Protein AF-A0A8J6BRG9-F1 (afdb_monomer_lite)

Structure (mmCIF, N/CA/C/O backbone):
data_AF-A0A8J6BRG9-F1
#
_entry.id   AF-A0A8J6BRG9-F1
#
loop_
_atom_site.group_PDB
_atom_site.id
_atom_site.type_symbol
_atom_site.label_atom_id
_atom_site.label_alt_id
_atom_site.label_comp_id
_atom_site.label_asym_id
_atom_site.label_entity_id
_atom_site.label_seq_id
_atom_site.pdbx_PDB_ins_code
_atom_site.Cartn_x
_atom_site.Cartn_y
_atom_site.Cartn_z
_atom_site.occupancy
_atom_site.B_iso_or_equiv
_atom_site.auth_seq_id
_atom_site.auth_comp_id
_atom_site.auth_asym_id
_atom_site.auth_atom_id
_atom_site.pdbx_PDB_model_num
ATOM 1 N N . MET A 1 1 ? -11.780 -58.725 9.155 1.00 41.44 1 MET A N 1
ATOM 2 C CA . MET A 1 1 ? -11.410 -57.906 10.328 1.00 41.44 1 MET A CA 1
ATOM 3 C C . MET A 1 1 ? -10.460 -56.828 9.825 1.00 41.44 1 MET A C 1
ATOM 5 O O . MET A 1 1 ? -9.310 -57.144 9.566 1.00 41.44 1 MET A O 1
ATOM 9 N N . ALA A 1 2 ? -10.965 -55.629 9.527 1.00 44.97 2 ALA A N 1
ATOM 10 C CA . ALA A 1 2 ? -10.153 -54.515 9.029 1.00 44.97 2 ALA A CA 1
ATOM 11 C C . ALA A 1 2 ? -9.718 -53.646 10.218 1.00 44.97 2 ALA A C 1
ATOM 13 O O . ALA A 1 2 ? -10.563 -53.285 11.038 1.00 44.97 2 ALA A O 1
ATOM 14 N N . GLU A 1 3 ? -8.421 -53.355 10.331 1.00 47.03 3 GLU A N 1
ATOM 15 C CA . GLU A 1 3 ? -7.894 -52.464 11.368 1.00 47.03 3 GLU A CA 1
ATOM 16 C C . GLU A 1 3 ? -8.452 -51.038 11.213 1.00 47.03 3 GLU A C 1
ATOM 18 O O . GLU A 1 3 ? -8.509 -50.519 10.093 1.00 47.03 3 GLU A O 1
ATOM 23 N N . PRO A 1 4 ? -8.842 -50.368 12.311 1.00 58.69 4 PRO A N 1
ATOM 24 C CA . PRO A 1 4 ? -9.236 -48.970 12.257 1.00 58.69 4 PRO A CA 1
ATOM 25 C C . PRO A 1 4 ? -8.006 -48.072 12.061 1.00 58.69 4 PRO A C 1
ATOM 27 O O . PRO A 1 4 ? -7.038 -48.132 12.819 1.00 58.69 4 PRO A O 1
ATOM 30 N N . ALA A 1 5 ? -8.065 -47.202 11.051 1.00 57.53 5 ALA A N 1
ATOM 31 C CA . ALA A 1 5 ? -7.032 -46.212 10.769 1.00 57.53 5 ALA A CA 1
ATOM 32 C C . ALA A 1 5 ? -6.822 -45.263 11.965 1.00 57.53 5 ALA A C 1
ATOM 34 O O . ALA A 1 5 ? -7.772 -44.696 12.512 1.00 57.53 5 ALA A O 1
ATOM 35 N N . ALA A 1 6 ? -5.559 -45.080 12.357 1.00 54.56 6 ALA A N 1
ATOM 36 C CA . ALA A 1 6 ? -5.158 -44.206 13.451 1.00 54.56 6 ALA A CA 1
ATOM 37 C C . ALA A 1 6 ? -5.629 -42.757 13.218 1.00 54.56 6 ALA A C 1
ATOM 39 O O . ALA A 1 6 ? -5.319 -42.146 12.194 1.00 54.56 6 ALA A O 1
ATOM 40 N N . SER A 1 7 ? -6.357 -42.188 14.186 1.00 56.53 7 SER A N 1
ATOM 41 C CA . SER A 1 7 ? -6.806 -40.792 14.116 1.00 56.53 7 SER A CA 1
ATOM 42 C C . SER A 1 7 ? -5.606 -39.831 14.126 1.00 56.53 7 SER A C 1
ATOM 44 O O . SER A 1 7 ? -4.650 -40.083 14.873 1.00 56.53 7 SER A O 1
ATOM 46 N N . PRO A 1 8 ? -5.645 -38.708 13.386 1.00 53.12 8 PRO A N 1
ATOM 47 C CA . PRO A 1 8 ? -4.544 -37.756 13.358 1.00 53.12 8 PRO A CA 1
ATOM 48 C C . PRO A 1 8 ? -4.316 -37.171 14.756 1.00 53.12 8 PRO A C 1
ATOM 50 O O . PRO A 1 8 ? -5.214 -36.590 15.372 1.00 53.12 8 PRO A O 1
ATOM 53 N N . ARG A 1 9 ? -3.094 -37.339 15.275 1.00 49.75 9 ARG A N 1
ATOM 54 C CA . ARG A 1 9 ? -2.664 -36.726 16.535 1.00 49.75 9 ARG A CA 1
ATOM 55 C C . ARG A 1 9 ? -2.807 -35.212 16.394 1.00 49.75 9 ARG A C 1
ATOM 57 O O . ARG A 1 9 ? -2.155 -34.612 15.548 1.00 49.75 9 ARG A O 1
ATOM 64 N N . LYS A 1 10 ? -3.652 -34.595 17.225 1.00 48.19 10 LYS A N 1
ATOM 65 C CA . LYS A 1 10 ? -3.728 -33.134 17.342 1.00 48.19 10 LYS A CA 1
ATOM 66 C C . LYS A 1 10 ? -2.351 -32.622 17.761 1.00 48.19 10 LYS A C 1
ATOM 68 O O . LYS A 1 10 ? -1.951 -32.816 18.910 1.00 48.19 10 LYS A O 1
ATOM 73 N N . GLU A 1 11 ? -1.631 -32.007 16.829 1.00 52.94 11 GLU A N 1
ATOM 74 C CA . GLU A 1 11 ? -0.371 -31.325 17.100 1.00 52.94 11 GLU A CA 1
ATOM 75 C C . GLU A 1 11 ? -0.637 -30.202 18.103 1.00 52.94 11 GLU A C 1
ATOM 77 O O . GLU A 1 11 ? -1.251 -29.177 17.800 1.00 52.94 11 GLU A O 1
ATOM 82 N N . LYS A 1 12 ? -0.227 -30.425 19.352 1.00 45.69 12 LYS A N 1
ATOM 83 C CA . LYS A 1 12 ? -0.227 -29.386 20.375 1.00 45.69 12 LYS A CA 1
ATOM 84 C C . LYS A 1 12 ? 0.956 -28.474 20.070 1.00 45.69 12 LYS A C 1
ATOM 86 O O . LYS A 1 12 ? 2.079 -28.774 20.464 1.00 45.69 12 LYS A O 1
ATOM 91 N N . PHE A 1 13 ? 0.713 -27.384 19.348 1.00 44.22 13 PHE A N 1
ATOM 92 C CA . PHE A 1 13 ? 1.714 -26.335 19.194 1.00 44.22 13 PHE A CA 1
ATOM 93 C C . PHE A 1 13 ? 2.053 -25.771 20.579 1.00 44.22 13 PHE A C 1
ATOM 95 O O . PHE A 1 13 ? 1.216 -25.166 21.249 1.00 44.22 13 PHE A O 1
ATOM 102 N N . CYS A 1 14 ? 3.285 -26.006 21.030 1.00 47.19 14 CYS A N 1
ATOM 103 C CA . CYS A 1 14 ? 3.841 -25.350 22.205 1.00 47.19 14 CYS A CA 1
ATOM 104 C C . CYS A 1 14 ? 3.993 -23.854 21.904 1.00 47.19 14 CYS A C 1
ATOM 106 O O . CYS A 1 14 ? 4.902 -23.448 21.183 1.00 47.19 14 CYS A O 1
ATOM 108 N N . PHE A 1 15 ? 3.128 -23.028 22.491 1.00 46.69 15 PHE A N 1
ATOM 109 C CA . PHE A 1 15 ? 3.197 -21.561 22.471 1.00 46.69 15 PHE A CA 1
ATOM 110 C C . PHE A 1 15 ? 4.348 -21.008 23.346 1.00 46.69 15 PHE A C 1
ATOM 112 O O . PHE A 1 15 ? 4.159 -20.076 24.119 1.00 46.69 15 PHE A O 1
ATOM 119 N N . LEU A 1 16 ? 5.549 -21.589 23.261 1.00 52.12 16 LEU A N 1
ATOM 120 C CA . LEU A 1 16 ? 6.715 -21.227 24.087 1.00 52.12 16 LEU A CA 1
ATOM 121 C C . LEU A 1 16 ? 7.776 -20.418 23.326 1.00 52.12 16 LEU A C 1
ATOM 123 O O . LEU A 1 16 ? 8.937 -20.366 23.724 1.00 52.12 16 LEU A O 1
ATOM 127 N N . SER A 1 17 ? 7.391 -19.752 22.241 1.00 56.69 17 SER A N 1
ATOM 128 C CA . SER A 1 17 ? 8.247 -18.770 21.580 1.00 56.69 17 SER A CA 1
ATOM 129 C C . SER A 1 17 ? 7.828 -17.368 22.015 1.00 56.69 17 SER A C 1
ATOM 131 O O . SER A 1 17 ? 6.705 -16.947 21.758 1.00 56.69 17 SER A O 1
ATOM 133 N N . ARG A 1 18 ? 8.747 -16.618 22.640 1.00 59.69 18 ARG A N 1
ATOM 134 C CA . ARG A 1 18 ? 8.605 -15.160 22.855 1.00 59.69 18 ARG A CA 1
ATOM 135 C C . ARG A 1 18 ? 8.527 -14.380 21.536 1.00 59.69 18 ARG A C 1
ATOM 137 O O . ARG A 1 18 ? 8.161 -13.210 21.534 1.00 59.69 18 ARG A O 1
ATOM 144 N N . PHE A 1 19 ? 8.877 -15.024 20.429 1.00 62.00 19 PHE A N 1
ATOM 145 C CA . PHE A 1 19 ? 8.791 -14.472 19.090 1.00 62.00 19 PHE A CA 1
ATOM 146 C C . PHE A 1 19 ? 7.483 -14.890 18.433 1.00 62.00 19 PHE A C 1
ATOM 148 O O . PHE A 1 19 ? 7.027 -16.024 18.615 1.00 62.00 19 PHE A O 1
ATOM 155 N N . ALA A 1 20 ? 6.911 -13.981 17.642 1.00 73.56 20 ALA A N 1
ATOM 156 C CA . ALA A 1 20 ? 5.787 -14.299 16.776 1.00 73.56 20 ALA A CA 1
ATOM 157 C C . ALA A 1 20 ? 6.096 -15.580 15.976 1.00 73.56 20 ALA A C 1
ATOM 159 O O . ALA A 1 20 ? 7.233 -15.746 15.522 1.00 73.56 20 ALA A O 1
ATOM 160 N N . PRO A 1 21 ? 5.123 -16.494 15.821 1.00 79.31 21 PRO A N 1
ATOM 161 C CA . PRO A 1 21 ? 5.343 -17.724 15.076 1.00 79.31 21 PRO A CA 1
ATOM 162 C C . PRO A 1 21 ? 5.806 -17.385 13.659 1.00 79.31 21 PRO A C 1
ATOM 164 O O . PRO A 1 21 ? 5.236 -16.505 13.002 1.00 79.31 21 PRO A O 1
ATOM 167 N N . SER A 1 22 ? 6.852 -18.067 13.195 1.00 79.25 22 SER A N 1
ATOM 168 C CA . SER A 1 22 ? 7.316 -17.914 11.823 1.00 79.25 22 SER A CA 1
ATOM 169 C C . SER A 1 22 ? 6.195 -18.330 10.860 1.00 79.25 22 SER A C 1
ATOM 171 O O . SER A 1 22 ? 5.505 -19.326 11.100 1.00 79.25 22 SER A O 1
ATOM 173 N N . PRO A 1 23 ? 5.956 -17.562 9.783 1.00 85.12 23 PRO A N 1
ATOM 174 C CA . PRO A 1 23 ? 4.967 -17.935 8.781 1.00 85.12 23 PRO A CA 1
ATOM 175 C C . PRO A 1 23 ? 5.357 -19.259 8.116 1.00 85.12 23 PRO A C 1
ATOM 177 O O . PRO A 1 23 ? 6.539 -19.565 7.955 1.00 85.12 23 PRO A O 1
ATOM 180 N N . THR A 1 24 ? 4.356 -20.032 7.698 1.00 89.44 24 THR A N 1
ATOM 181 C CA . THR A 1 24 ? 4.593 -21.269 6.945 1.00 89.44 24 THR A CA 1
ATOM 182 C C . THR A 1 24 ? 5.231 -20.961 5.585 1.00 89.44 24 THR A C 1
ATOM 184 O O . THR A 1 24 ? 5.063 -19.865 5.048 1.00 89.44 24 THR A O 1
ATOM 187 N N . LEU A 1 25 ? 5.925 -21.930 4.976 1.00 83.94 25 LEU A N 1
ATOM 188 C CA . LEU A 1 25 ? 6.484 -21.764 3.623 1.00 83.94 25 LEU A CA 1
ATOM 189 C C . LEU A 1 25 ? 5.410 -21.399 2.586 1.00 83.94 25 LEU A C 1
ATOM 191 O O . LEU A 1 25 ? 5.642 -20.557 1.724 1.00 83.94 25 LEU A O 1
ATOM 195 N N . ALA A 1 26 ? 4.212 -21.979 2.703 1.00 86.00 26 ALA A N 1
ATOM 196 C CA . ALA A 1 26 ? 3.085 -21.643 1.838 1.00 86.00 26 ALA A CA 1
ATOM 197 C C . ALA A 1 26 ? 2.633 -20.183 2.024 1.00 86.00 26 ALA A C 1
ATOM 199 O O . ALA A 1 26 ? 2.349 -19.488 1.046 1.00 86.00 26 ALA A O 1
ATOM 200 N N . ASP A 1 27 ? 2.608 -19.691 3.267 1.00 84.50 27 ASP A N 1
ATOM 201 C CA . ASP A 1 27 ? 2.305 -18.288 3.551 1.00 84.50 27 ASP A CA 1
ATOM 202 C C . ASP A 1 27 ? 3.389 -17.347 3.028 1.00 84.50 27 ASP A C 1
ATOM 204 O O . ASP A 1 27 ? 3.049 -16.276 2.526 1.00 84.50 27 ASP A O 1
ATOM 208 N N . LEU A 1 28 ? 4.665 -17.729 3.137 1.00 81.94 28 LEU A N 1
ATOM 209 C CA . LEU A 1 28 ? 5.786 -16.972 2.580 1.00 81.94 28 LEU A CA 1
ATOM 210 C C . LEU A 1 28 ? 5.667 -16.869 1.062 1.00 81.94 28 LEU A C 1
ATOM 212 O O . LEU A 1 28 ? 5.593 -15.758 0.552 1.00 81.94 28 LEU A O 1
ATOM 216 N N . HIS A 1 29 ? 5.488 -17.991 0.362 1.00 79.94 29 HIS A N 1
ATOM 217 C CA . HIS A 1 29 ? 5.280 -17.999 -1.089 1.00 79.94 29 HIS A CA 1
ATOM 218 C C . HIS A 1 29 ? 4.073 -17.149 -1.506 1.00 79.94 29 HIS A C 1
ATOM 220 O O . HIS A 1 29 ? 4.125 -16.425 -2.499 1.00 79.94 29 HIS A O 1
ATOM 226 N N . ARG A 1 30 ? 2.969 -17.194 -0.747 1.00 82.88 30 ARG A N 1
ATOM 227 C CA . ARG A 1 30 ? 1.801 -16.343 -1.018 1.00 82.88 30 ARG A CA 1
ATOM 228 C C . ARG A 1 30 ? 2.130 -14.859 -0.839 1.00 82.88 30 ARG A C 1
ATOM 230 O O . ARG A 1 30 ? 1.691 -14.050 -1.651 1.00 82.88 30 ARG A O 1
ATOM 237 N N . ARG A 1 31 ? 2.867 -14.496 0.216 1.00 77.56 31 ARG A N 1
ATOM 238 C CA . ARG A 1 31 ? 3.296 -13.110 0.474 1.00 77.56 31 ARG A CA 1
ATOM 239 C C . ARG A 1 31 ? 4.259 -12.622 -0.606 1.00 77.56 31 ARG A C 1
ATOM 241 O O . ARG A 1 31 ? 4.063 -11.529 -1.114 1.00 77.56 31 ARG A O 1
ATOM 248 N N . GLU A 1 32 ? 5.226 -13.446 -0.995 1.00 73.94 32 GLU A N 1
ATOM 249 C CA . GLU A 1 32 ? 6.211 -13.164 -2.046 1.00 73.94 32 GLU A CA 1
ATOM 250 C C . GLU A 1 32 ? 5.571 -13.033 -3.429 1.00 73.94 32 GLU A C 1
ATOM 252 O O . GLU A 1 32 ? 5.959 -12.165 -4.203 1.00 73.94 32 GLU A O 1
ATOM 257 N N . LYS A 1 33 ? 4.554 -13.846 -3.740 1.00 71.06 33 LYS A N 1
ATOM 258 C CA . LYS A 1 33 ? 3.794 -13.727 -4.993 1.00 71.06 33 LYS A CA 1
ATOM 259 C C . LYS A 1 33 ? 3.051 -12.392 -5.095 1.00 71.06 33 LYS A C 1
ATOM 261 O O . LYS A 1 33 ? 2.885 -11.864 -6.189 1.00 71.06 33 LYS A O 1
ATOM 266 N N . MET A 1 34 ? 2.580 -11.877 -3.962 1.00 67.69 34 MET A N 1
ATOM 267 C CA . MET A 1 34 ? 1.873 -10.596 -3.873 1.00 67.69 34 MET A CA 1
ATOM 268 C C . MET A 1 34 ? 2.820 -9.411 -3.649 1.00 67.69 34 MET A C 1
ATOM 270 O O . MET A 1 34 ? 2.371 -8.267 -3.613 1.00 67.69 34 MET A O 1
ATOM 274 N N . PHE A 1 35 ? 4.115 -9.668 -3.469 1.00 68.62 35 PHE A N 1
ATOM 275 C CA . PHE A 1 35 ? 5.113 -8.634 -3.267 1.00 68.62 35 PHE A CA 1
ATOM 276 C C . PHE A 1 35 ? 5.491 -8.044 -4.624 1.00 68.62 35 PHE A C 1
ATOM 278 O O . PHE A 1 35 ? 5.990 -8.760 -5.484 1.00 68.62 35 PHE A O 1
ATOM 285 N N . VAL A 1 36 ? 5.229 -6.752 -4.826 1.00 68.81 36 VAL A N 1
ATOM 286 C CA . VAL A 1 36 ? 5.542 -6.049 -6.075 1.00 68.81 36 VAL A CA 1
ATOM 287 C C . VAL A 1 36 ? 6.726 -5.114 -5.848 1.00 68.81 36 VAL A C 1
ATOM 289 O O . VAL A 1 36 ? 6.641 -4.189 -5.041 1.00 68.81 36 VAL A O 1
ATOM 292 N N . LEU A 1 37 ? 7.825 -5.341 -6.569 1.00 64.31 37 LEU A N 1
ATOM 293 C CA . LEU A 1 37 ? 8.995 -4.456 -6.583 1.00 64.31 37 LEU A CA 1
ATOM 294 C C . LEU A 1 37 ? 8.797 -3.336 -7.616 1.00 64.31 37 LEU A C 1
ATOM 296 O O . LEU A 1 37 ? 9.339 -3.403 -8.715 1.00 64.31 37 LEU A O 1
ATOM 300 N N . ASP A 1 38 ? 8.020 -2.304 -7.280 1.00 68.94 38 ASP A N 1
ATOM 301 C CA . ASP A 1 38 ? 7.735 -1.193 -8.208 1.00 68.94 38 ASP A CA 1
ATOM 302 C C . ASP A 1 38 ? 8.550 0.075 -7.914 1.00 68.94 38 ASP A C 1
ATOM 304 O O . ASP A 1 38 ? 8.022 1.183 -7.893 1.00 68.94 38 ASP A O 1
ATOM 308 N N . CYS A 1 39 ? 9.854 -0.066 -7.666 1.00 78.19 39 CYS A N 1
ATOM 309 C CA . CYS A 1 39 ? 10.695 1.064 -7.257 1.00 78.19 39 CYS A CA 1
ATOM 310 C C . CYS A 1 39 ? 10.770 2.178 -8.317 1.00 78.19 39 CYS A C 1
ATOM 312 O O . CYS A 1 39 ? 10.832 3.344 -7.949 1.00 78.19 39 CYS A O 1
ATOM 314 N N . VAL A 1 40 ? 10.720 1.847 -9.614 1.00 84.62 40 VAL A N 1
ATOM 315 C CA . VAL A 1 40 ? 10.857 2.833 -10.705 1.00 84.62 40 VAL A CA 1
ATOM 316 C C . VAL A 1 40 ? 9.611 3.711 -10.840 1.00 84.62 40 VAL A C 1
ATOM 318 O O . VAL A 1 40 ? 9.722 4.934 -10.918 1.00 84.62 40 VAL A O 1
ATOM 321 N N . ALA A 1 41 ? 8.413 3.117 -10.847 1.00 87.25 41 ALA A N 1
ATOM 322 C CA . ALA A 1 41 ? 7.186 3.907 -10.923 1.00 87.25 41 ALA A CA 1
ATOM 323 C C . ALA A 1 41 ? 6.962 4.709 -9.639 1.00 87.25 41 ALA A C 1
ATOM 325 O O . ALA A 1 41 ? 6.587 5.878 -9.702 1.00 87.25 41 ALA A O 1
ATOM 326 N N . VAL A 1 42 ? 7.244 4.098 -8.483 1.00 88.94 42 VAL A N 1
ATOM 327 C CA . VAL A 1 42 ? 7.222 4.771 -7.182 1.00 88.94 42 VAL A CA 1
ATOM 328 C C . VAL A 1 42 ? 8.171 5.968 -7.174 1.00 88.94 42 VAL A C 1
ATOM 330 O O . VAL A 1 42 ? 7.773 7.049 -6.752 1.00 88.94 42 VAL A O 1
ATOM 333 N N . GLU A 1 43 ? 9.395 5.818 -7.680 1.00 91.12 43 GLU A N 1
ATOM 334 C CA . GLU A 1 43 ? 10.359 6.916 -7.754 1.00 91.12 43 GLU A CA 1
ATOM 335 C C . GLU A 1 43 ? 9.868 8.049 -8.665 1.00 91.12 43 GLU A C 1
ATOM 337 O O . GLU A 1 43 ? 9.927 9.210 -8.263 1.00 91.12 43 GLU A O 1
ATOM 342 N N . SER A 1 44 ? 9.351 7.731 -9.858 1.00 91.75 44 SER A N 1
ATOM 343 C CA . SER A 1 44 ? 8.810 8.737 -10.783 1.00 91.75 44 SER A CA 1
ATOM 344 C C . SER A 1 44 ? 7.676 9.531 -10.137 1.00 91.75 44 SER A C 1
ATOM 346 O O . SER A 1 44 ? 7.734 10.755 -10.076 1.00 91.75 44 SER A O 1
ATOM 348 N N . ILE A 1 45 ? 6.690 8.831 -9.568 1.00 92.00 45 ILE A N 1
ATOM 349 C CA . ILE A 1 45 ? 5.560 9.444 -8.861 1.00 92.00 45 ILE A CA 1
ATOM 350 C C . ILE A 1 45 ? 6.069 10.311 -7.705 1.00 92.00 45 ILE A C 1
ATOM 352 O O . ILE A 1 45 ? 5.645 11.454 -7.548 1.00 92.00 45 ILE A O 1
ATOM 356 N N . SER A 1 46 ? 7.008 9.798 -6.908 1.00 91.81 46 SER A N 1
ATOM 357 C CA . SER A 1 46 ? 7.580 10.543 -5.788 1.00 91.81 46 SER A CA 1
ATOM 358 C C . SER A 1 46 ? 8.256 11.832 -6.250 1.00 91.81 46 SER A C 1
ATOM 360 O O . SER A 1 46 ? 8.090 12.861 -5.597 1.00 91.81 46 SER A O 1
ATOM 362 N N . LYS A 1 47 ? 9.005 11.808 -7.359 1.00 93.31 47 LYS A N 1
ATOM 363 C CA . LYS A 1 47 ? 9.648 13.005 -7.925 1.00 93.31 47 LYS A CA 1
ATOM 364 C C . LYS A 1 47 ? 8.605 14.028 -8.375 1.00 93.31 47 LYS A C 1
ATOM 366 O O . LYS A 1 47 ? 8.700 1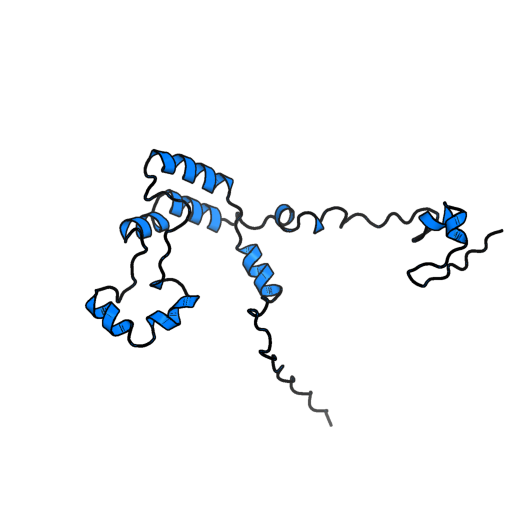5.191 -7.988 1.00 93.31 47 LYS A O 1
ATOM 371 N N . ASP A 1 48 ? 7.575 13.588 -9.091 1.00 93.62 48 ASP A N 1
ATOM 372 C CA . ASP A 1 48 ? 6.518 14.464 -9.613 1.00 93.62 48 ASP A CA 1
ATOM 373 C C . ASP A 1 48 ? 5.730 15.154 -8.487 1.00 93.62 48 ASP A C 1
ATOM 375 O O . ASP A 1 48 ? 5.460 16.363 -8.516 1.00 93.62 48 ASP A O 1
ATOM 379 N N . TYR A 1 49 ? 5.385 14.399 -7.442 1.00 93.50 49 TYR A N 1
ATOM 380 C CA . TYR A 1 49 ? 4.643 14.928 -6.302 1.00 93.50 49 TYR A CA 1
ATOM 381 C C . TYR A 1 49 ? 5.492 15.704 -5.306 1.00 93.50 49 TYR A C 1
ATOM 383 O O . TYR A 1 49 ? 4.937 16.531 -4.586 1.00 93.50 49 TYR A O 1
ATOM 391 N N . SER A 1 50 ? 6.814 15.525 -5.306 1.00 91.56 50 SER A N 1
ATOM 392 C CA . SER A 1 50 ? 7.713 16.367 -4.507 1.00 91.56 50 SER A CA 1
ATOM 393 C C . SER A 1 50 ? 7.626 17.839 -4.914 1.00 91.56 50 SER A C 1
ATOM 395 O O . SER A 1 50 ? 7.783 18.715 -4.067 1.00 91.56 50 SER A O 1
ATOM 397 N N . VAL A 1 51 ? 7.338 18.116 -6.191 1.00 92.56 51 VAL A N 1
ATOM 398 C CA . VAL A 1 51 ? 7.217 19.482 -6.717 1.00 92.56 51 VAL A CA 1
ATOM 399 C C . VAL A 1 51 ? 5.769 19.969 -6.688 1.00 92.56 51 VAL A C 1
ATOM 401 O O . VAL A 1 51 ? 5.507 21.092 -6.267 1.00 92.56 51 VAL A O 1
ATOM 404 N N . SER A 1 52 ? 4.819 19.138 -7.126 1.00 91.75 52 SER A N 1
ATOM 405 C CA . SER A 1 52 ? 3.427 19.572 -7.300 1.00 91.75 52 SER A CA 1
ATOM 406 C C . SER A 1 52 ? 2.625 19.606 -5.993 1.00 91.75 52 SER A C 1
ATOM 408 O O . SER A 1 52 ? 1.996 20.618 -5.685 1.00 91.75 52 SER A O 1
ATOM 410 N N . LEU A 1 53 ? 2.619 18.514 -5.216 1.00 90.56 53 LEU A N 1
ATOM 411 C CA . LEU A 1 53 ? 1.795 18.356 -4.007 1.00 90.56 53 LEU A CA 1
ATOM 412 C C . LEU A 1 53 ? 2.516 17.512 -2.933 1.00 90.56 53 LEU A C 1
ATOM 414 O O . LEU A 1 53 ? 2.043 16.424 -2.586 1.00 90.56 53 LEU A O 1
ATOM 418 N N . PRO A 1 54 ? 3.612 18.011 -2.329 1.00 87.00 54 PRO A N 1
ATOM 419 C CA . PRO A 1 54 ? 4.488 17.208 -1.464 1.00 87.00 54 PRO A CA 1
ATOM 420 C C . PRO A 1 54 ? 3.811 16.683 -0.191 1.00 87.00 54 PRO A C 1
ATOM 422 O O . PRO A 1 54 ? 4.220 15.667 0.361 1.00 87.00 54 PRO A O 1
ATOM 425 N N . LYS A 1 55 ? 2.753 17.352 0.285 1.00 86.50 55 LYS A N 1
ATOM 426 C CA . LYS A 1 55 ? 2.011 16.936 1.488 1.00 86.50 55 LYS A CA 1
ATOM 427 C C . LYS A 1 55 ? 1.068 15.755 1.251 1.00 86.50 55 LYS A C 1
ATOM 429 O O . LYS A 1 55 ? 0.792 15.016 2.188 1.00 86.50 55 LYS A O 1
ATOM 434 N N . LEU A 1 56 ? 0.531 15.621 0.037 1.00 86.25 56 LEU A N 1
ATOM 435 C CA . LEU A 1 56 ? -0.499 14.625 -0.286 1.00 86.25 56 LEU A CA 1
ATOM 436 C C . LEU A 1 56 ? 0.041 13.505 -1.172 1.00 86.25 56 LEU A C 1
ATOM 438 O O . LEU A 1 56 ? -0.378 12.366 -1.017 1.00 86.25 56 LEU A O 1
ATOM 442 N N . GLY A 1 57 ? 0.975 13.811 -2.072 1.00 83.25 57 GLY A N 1
ATOM 443 C CA . GLY A 1 57 ? 1.528 12.853 -3.026 1.00 83.25 57 GLY A CA 1
ATOM 444 C C . GLY A 1 57 ? 2.744 12.078 -2.523 1.00 83.25 57 GLY A C 1
ATOM 445 O O . GLY A 1 57 ? 3.558 11.625 -3.324 1.00 83.25 57 GLY A O 1
ATOM 446 N N . SER A 1 58 ? 2.870 11.909 -1.205 1.00 85.31 58 SER A N 1
ATOM 447 C CA . SER A 1 58 ? 3.778 10.904 -0.653 1.00 85.31 58 SER A CA 1
ATOM 448 C C . SER A 1 58 ? 3.351 9.529 -1.154 1.00 85.31 58 SER A C 1
ATOM 450 O O . SER A 1 58 ? 2.199 9.136 -0.987 1.00 85.31 58 SER A O 1
ATOM 452 N N . VAL A 1 59 ? 4.283 8.767 -1.726 1.00 86.06 59 VAL A N 1
ATOM 453 C CA . VAL A 1 59 ? 3.978 7.400 -2.172 1.00 86.06 59 VAL A CA 1
ATOM 454 C C . VAL A 1 59 ? 3.619 6.499 -0.992 1.00 86.06 59 VAL A C 1
ATOM 456 O O . VAL A 1 59 ? 2.790 5.597 -1.122 1.00 86.06 59 VAL A O 1
ATOM 459 N N . ILE A 1 60 ? 4.205 6.761 0.178 1.00 86.06 60 ILE A N 1
ATOM 460 C CA . ILE A 1 60 ? 3.871 6.037 1.399 1.00 86.06 60 ILE A CA 1
ATOM 461 C C . ILE A 1 60 ? 2.553 6.600 1.952 1.00 86.06 60 ILE A C 1
ATOM 463 O O . ILE A 1 60 ? 2.502 7.796 2.266 1.00 86.06 60 ILE A O 1
ATOM 467 N N . PRO A 1 61 ? 1.508 5.761 2.102 1.00 86.62 61 PRO A N 1
ATOM 468 C CA . PRO A 1 61 ? 0.226 6.183 2.647 1.00 86.62 61 PRO A CA 1
ATOM 469 C C . PRO A 1 61 ? 0.373 6.638 4.106 1.00 86.62 61 PRO A C 1
ATOM 471 O O . PRO A 1 61 ? 1.084 5.985 4.877 1.00 86.62 61 PRO A O 1
ATOM 474 N N . PRO A 1 62 ? -0.334 7.696 4.537 1.00 90.69 62 PRO A N 1
ATOM 475 C CA . PRO A 1 62 ? -0.364 8.058 5.945 1.00 90.69 62 PRO A CA 1
ATOM 476 C C . PRO A 1 62 ? -1.058 6.960 6.763 1.00 90.69 62 PRO A C 1
ATOM 478 O O . PRO A 1 62 ? -2.059 6.372 6.347 1.00 90.69 62 PRO A O 1
ATOM 481 N N . TYR A 1 63 ? -0.509 6.661 7.940 1.00 92.31 63 TYR A N 1
ATOM 482 C CA . TYR A 1 63 ? -0.998 5.563 8.769 1.00 92.31 63 TYR A CA 1
ATOM 483 C C . TYR A 1 63 ? -2.385 5.870 9.350 1.00 92.31 63 TYR A C 1
ATOM 485 O O . TYR A 1 63 ? -2.615 6.935 9.928 1.00 92.31 63 TYR A O 1
ATOM 493 N N . ASN A 1 64 ? -3.300 4.906 9.228 1.00 92.31 64 ASN A N 1
ATOM 494 C CA . ASN A 1 64 ? -4.643 4.959 9.793 1.00 92.31 64 ASN A CA 1
ATOM 495 C C . ASN A 1 64 ? -4.859 3.754 10.717 1.00 92.31 64 ASN A C 1
ATOM 497 O O . ASN A 1 64 ? -5.078 2.632 10.257 1.00 92.31 64 ASN A O 1
ATOM 501 N N . ALA A 1 65 ? -4.820 4.005 12.027 1.00 91.56 65 ALA A N 1
ATOM 502 C CA . ALA A 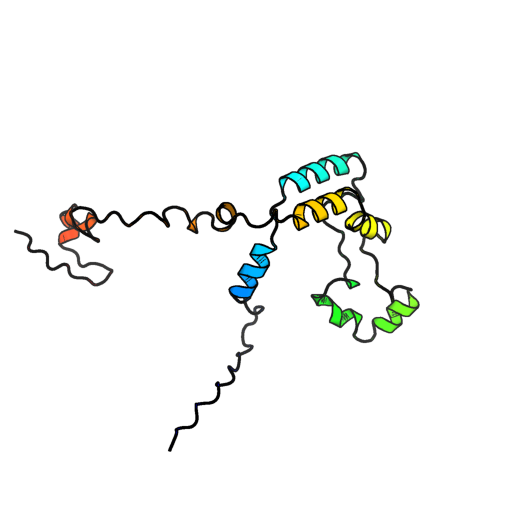1 65 ? -4.907 2.963 13.046 1.00 91.56 65 ALA A CA 1
ATOM 503 C C . ALA A 1 65 ? -6.244 2.205 13.017 1.00 91.56 65 ALA A C 1
ATOM 505 O O . ALA A 1 65 ? -6.270 1.003 13.247 1.00 91.56 65 ALA A O 1
ATOM 506 N N . GLN A 1 66 ? -7.362 2.858 12.684 1.00 91.69 66 GLN A N 1
ATOM 507 C CA . GLN A 1 66 ? -8.663 2.177 12.666 1.00 91.69 66 GLN A CA 1
ATOM 508 C C . GLN A 1 66 ? -8.796 1.153 11.529 1.00 91.69 66 GLN A C 1
ATOM 510 O O . GLN A 1 66 ? -9.620 0.245 11.619 1.00 91.69 66 GLN A O 1
ATOM 515 N N . LYS A 1 67 ? -7.989 1.285 10.467 1.00 89.19 67 LYS A N 1
ATOM 516 C CA . LYS A 1 67 ? -7.940 0.335 9.343 1.00 89.19 67 LYS A CA 1
ATOM 517 C C . LYS A 1 67 ? -6.946 -0.807 9.567 1.00 89.19 67 LYS A C 1
ATOM 519 O O . LYS A 1 67 ? -6.931 -1.760 8.789 1.00 89.19 67 LYS A O 1
ATOM 524 N N . ASP A 1 68 ? -6.108 -0.726 10.596 1.00 91.88 68 ASP A N 1
ATOM 525 C CA . ASP A 1 68 ? -5.078 -1.723 10.854 1.00 91.88 68 ASP A CA 1
ATOM 526 C C . ASP A 1 68 ? -5.656 -2.946 11.590 1.00 91.88 68 ASP A C 1
ATOM 528 O O . ASP A 1 68 ? -6.225 -2.870 12.683 1.00 91.88 68 ASP A O 1
ATOM 532 N N . ARG A 1 69 ? -5.483 -4.116 10.965 1.00 91.62 69 ARG A N 1
ATOM 533 C CA . ARG A 1 69 ? -5.962 -5.410 11.462 1.00 91.62 69 ARG A CA 1
ATOM 534 C C . ARG A 1 69 ? -5.357 -5.779 12.817 1.00 91.62 69 ARG A C 1
ATOM 536 O O . ARG A 1 69 ? -6.020 -6.442 13.609 1.00 91.62 69 ARG A O 1
ATOM 543 N N . HIS A 1 70 ? -4.114 -5.390 13.084 1.00 90.94 70 HIS A N 1
ATOM 544 C CA . HIS A 1 70 ? -3.393 -5.799 14.290 1.00 90.94 70 HIS A CA 1
ATOM 545 C C . HIS A 1 70 ? -3.867 -5.059 15.541 1.00 90.94 70 HIS A C 1
ATOM 547 O O . HIS A 1 70 ? -3.854 -5.618 16.634 1.00 90.94 70 HIS A O 1
ATOM 553 N N . VAL A 1 71 ? -4.355 -3.834 15.371 1.00 90.88 71 VAL A N 1
ATOM 554 C CA . VAL A 1 71 ? -4.910 -3.003 16.448 1.00 90.88 71 VAL A CA 1
ATOM 555 C C . VAL A 1 71 ? -6.439 -3.063 16.499 1.00 90.88 71 VAL A C 1
ATOM 557 O O . VAL A 1 71 ? -7.059 -2.410 17.332 1.00 90.88 71 VAL A O 1
ATOM 560 N N . HIS A 1 72 ? -7.074 -3.883 15.657 1.00 90.19 72 HIS A N 1
ATOM 561 C CA . HIS A 1 72 ? -8.531 -3.979 15.570 1.00 90.19 72 HIS A CA 1
ATOM 562 C C . HIS A 1 72 ? -9.195 -4.296 16.924 1.00 90.19 72 HIS A C 1
ATOM 564 O O . HIS A 1 72 ? -10.215 -3.703 17.274 1.00 90.19 72 HIS A O 1
ATOM 570 N N . GLY A 1 73 ? -8.570 -5.155 17.738 1.00 93.06 73 GLY A N 1
ATOM 571 C CA . GLY A 1 73 ? -9.054 -5.485 19.083 1.00 93.06 73 GLY A CA 1
ATOM 572 C C . GLY A 1 73 ? -9.107 -4.287 20.042 1.00 93.06 73 GLY A C 1
ATOM 573 O O . GLY A 1 73 ? -10.008 -4.206 20.878 1.00 93.06 73 GLY A O 1
ATOM 574 N N . TYR A 1 74 ? -8.207 -3.311 19.888 1.00 93.06 74 TYR A N 1
ATOM 575 C CA . TYR A 1 74 ? -8.230 -2.076 20.677 1.00 93.06 74 TYR A CA 1
ATOM 576 C C . TYR A 1 74 ? -9.474 -1.239 20.355 1.00 93.06 74 TYR A C 1
ATOM 578 O O . TYR A 1 74 ? -10.161 -0.787 21.264 1.00 93.06 74 TYR A O 1
ATOM 586 N N . PHE A 1 75 ? -9.824 -1.108 19.072 1.00 92.88 75 PHE A N 1
ATOM 587 C CA . PHE A 1 75 ? -10.974 -0.307 18.642 1.00 92.88 75 PHE A CA 1
ATOM 588 C C . PHE A 1 75 ? -12.331 -0.975 18.901 1.00 92.88 75 PHE A C 1
ATOM 590 O O . PHE A 1 75 ? -13.343 -0.282 18.985 1.00 92.88 75 PHE A O 1
ATOM 597 N N . ILE A 1 76 ? -12.359 -2.302 19.063 1.00 91.88 76 ILE A N 1
ATOM 598 C CA . ILE A 1 76 ? -13.564 -3.050 19.451 1.00 91.88 76 ILE A CA 1
ATOM 599 C C . ILE A 1 76 ? -13.783 -3.014 20.969 1.00 91.88 76 ILE A C 1
ATOM 601 O O . ILE A 1 76 ? -14.924 -2.948 21.435 1.00 91.88 76 ILE A O 1
ATOM 605 N N . SER A 1 77 ? -12.709 -3.083 21.756 1.00 93.69 77 SER A N 1
ATOM 606 C CA . SER A 1 77 ? -12.816 -3.205 23.210 1.00 93.69 77 SER A CA 1
ATOM 607 C C . SER A 1 77 ? -13.259 -1.896 23.876 1.00 93.69 77 SER A C 1
ATOM 609 O O . SER A 1 77 ? -12.910 -0.786 23.471 1.00 93.69 77 SER A O 1
ATOM 611 N N . ARG A 1 78 ? -14.082 -2.007 24.927 1.00 92.69 78 ARG A N 1
ATOM 612 C CA . ARG A 1 78 ? -14.456 -0.844 25.748 1.00 92.69 78 ARG A CA 1
ATOM 613 C C . ARG A 1 78 ? -13.196 -0.306 26.445 1.00 92.69 78 ARG A C 1
ATOM 615 O O . ARG A 1 78 ? -12.415 -1.118 26.930 1.00 92.69 78 ARG A O 1
ATOM 622 N N . PRO A 1 79 ? -12.996 1.025 26.522 1.00 92.69 79 PRO A N 1
ATOM 623 C CA . PRO A 1 79 ? -13.988 2.098 26.367 1.00 92.69 79 PRO A CA 1
ATOM 624 C C . PRO A 1 79 ? -13.991 2.803 24.996 1.00 92.69 79 PRO A C 1
ATOM 626 O O . PRO A 1 79 ? -14.619 3.854 24.857 1.00 92.69 79 PRO A O 1
ATOM 629 N N . VAL A 1 80 ? -13.309 2.260 23.984 1.00 94.25 8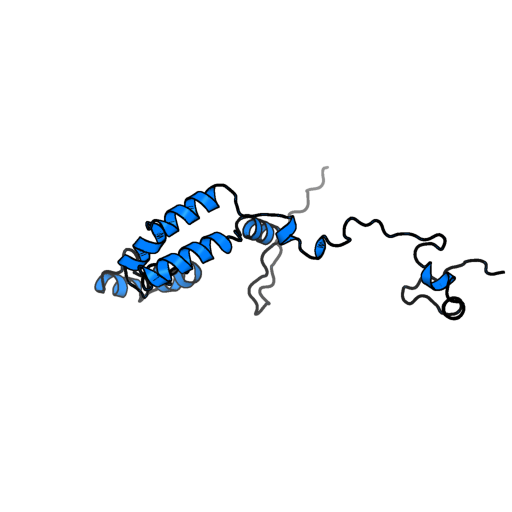0 VAL A N 1
ATOM 630 C CA . VAL A 1 80 ? -13.052 2.974 22.722 1.00 94.25 80 VAL A CA 1
ATOM 631 C C . VAL A 1 80 ? -14.321 3.210 21.878 1.00 94.25 80 VAL A C 1
ATOM 633 O O . VAL A 1 80 ? -14.533 4.350 21.467 1.00 94.25 80 VAL A O 1
ATOM 636 N N . PRO A 1 81 ? -15.244 2.245 21.671 1.00 94.69 81 PRO A N 1
ATOM 637 C CA . PRO A 1 81 ? -16.413 2.478 20.816 1.00 94.69 81 PRO A CA 1
ATOM 638 C C . PRO A 1 81 ? -17.338 3.627 21.271 1.00 94.69 81 PRO A C 1
ATOM 640 O O . PRO A 1 81 ? -17.744 4.425 20.423 1.00 94.69 81 PRO A O 1
ATOM 643 N N . PRO A 1 82 ? -17.677 3.783 22.571 1.00 95.31 82 PRO A N 1
ATOM 644 C CA . PRO A 1 82 ? -18.413 4.958 23.046 1.00 95.31 82 PRO A CA 1
ATOM 645 C C . PRO A 1 82 ? -17.696 6.284 22.772 1.00 95.31 82 PRO A C 1
ATOM 647 O O . PRO A 1 82 ? -18.352 7.262 22.415 1.00 95.31 82 PRO A O 1
ATOM 650 N N . LEU A 1 83 ? -16.367 6.318 22.914 1.00 94.25 83 LEU A N 1
ATOM 651 C CA . LEU A 1 83 ? -15.564 7.505 22.626 1.00 94.25 83 LEU A CA 1
ATOM 652 C C . LEU A 1 83 ? -15.629 7.857 21.136 1.00 94.25 83 LEU A C 1
ATOM 654 O O . LEU A 1 83 ? -15.928 8.999 20.803 1.00 94.25 83 LEU A O 1
ATOM 658 N N . LEU A 1 84 ? -15.451 6.870 20.252 1.00 93.56 84 LEU A N 1
ATOM 659 C CA . LEU A 1 84 ? -15.523 7.072 18.802 1.00 93.56 84 LEU A CA 1
ATOM 660 C C . LEU A 1 84 ? -16.893 7.578 18.342 1.00 93.56 84 LEU A C 1
ATOM 662 O O . LEU A 1 84 ? -16.974 8.391 17.428 1.00 93.56 84 LEU A O 1
ATOM 666 N N . ARG A 1 85 ? -17.983 7.137 18.981 1.00 94.06 85 ARG A N 1
ATOM 667 C CA . ARG A 1 85 ? -19.330 7.662 18.697 1.00 94.06 85 ARG A CA 1
ATOM 668 C C . ARG A 1 85 ? -19.458 9.135 19.079 1.00 94.06 85 ARG A C 1
ATOM 670 O O . ARG A 1 85 ? -20.044 9.899 18.324 1.00 94.06 85 ARG A O 1
ATOM 677 N N . ARG A 1 86 ? -18.892 9.538 20.222 1.00 94.38 86 ARG A N 1
ATOM 678 C CA . ARG A 1 86 ? -18.907 10.939 20.683 1.00 94.38 86 ARG A CA 1
ATOM 679 C C . ARG A 1 86 ? -18.055 11.850 19.801 1.00 94.38 86 ARG A C 1
ATOM 681 O O . ARG A 1 86 ? -18.444 12.985 19.569 1.00 94.38 86 ARG A O 1
ATOM 688 N N . THR A 1 87 ? -16.922 11.358 19.304 1.00 91.12 87 THR A N 1
ATOM 689 C CA . THR A 1 87 ? -16.021 12.119 18.423 1.00 91.12 87 THR A CA 1
ATOM 690 C C . THR A 1 87 ? -16.403 12.046 16.942 1.00 91.12 87 THR A C 1
ATOM 692 O O . THR A 1 87 ? -15.709 12.626 16.112 1.00 91.12 87 THR A O 1
ATOM 695 N N . GLY A 1 88 ? -17.481 11.335 16.586 1.00 90.12 88 GLY A N 1
ATOM 696 C CA . GLY A 1 88 ? -17.931 11.177 15.198 1.00 90.12 88 GLY A CA 1
ATOM 697 C C . GLY A 1 88 ? -17.069 10.235 14.345 1.00 90.12 88 GLY A C 1
ATOM 698 O O . GLY A 1 88 ? -17.226 10.190 13.130 1.00 90.12 88 GLY A O 1
ATOM 699 N N . GLN A 1 89 ? -16.179 9.453 14.957 1.00 89.88 89 GLN A N 1
ATOM 700 C CA . GLN A 1 89 ? -15.239 8.543 14.288 1.00 89.88 89 GLN A CA 1
ATOM 701 C C . GLN A 1 89 ? -15.710 7.080 14.288 1.00 89.88 89 GLN A C 1
ATOM 703 O O . GLN A 1 89 ? -14.903 6.156 14.205 1.00 89.88 89 GLN A O 1
ATOM 708 N N . SER A 1 90 ? -17.014 6.835 14.425 1.00 87.44 90 SER A N 1
ATOM 709 C CA . SER A 1 90 ? -17.567 5.478 14.519 1.00 87.44 90 SER A CA 1
ATOM 710 C C . SER A 1 90 ? -17.552 4.696 13.202 1.00 87.44 90 SER A C 1
ATOM 712 O O . SER A 1 90 ? -17.652 3.475 13.234 1.00 87.44 90 SER A O 1
ATOM 714 N N . HIS A 1 91 ? -17.452 5.381 12.059 1.00 83.69 91 HIS A N 1
ATOM 715 C CA . HIS A 1 91 ? -17.513 4.782 10.716 1.00 83.69 91 HIS A CA 1
ATOM 716 C C . HIS A 1 91 ? -16.137 4.688 10.038 1.00 83.69 91 HIS A C 1
ATOM 718 O O . HIS A 1 91 ? -16.049 4.618 8.814 1.00 83.69 91 HIS A O 1
ATOM 724 N N . GLY A 1 92 ? -15.064 4.683 10.832 1.00 83.75 92 GLY A N 1
ATOM 725 C CA . GLY A 1 92 ? -13.691 4.732 10.344 1.00 83.75 92 GLY A CA 1
ATOM 726 C C . GLY A 1 92 ? -13.087 6.123 10.517 1.00 83.75 92 GLY A C 1
ATOM 727 O O . GLY A 1 92 ? -13.645 7.129 10.086 1.00 83.75 92 GLY A O 1
ATOM 728 N N . GLY A 1 93 ? -11.943 6.169 11.186 1.00 86.00 93 GLY A N 1
ATOM 729 C CA . GLY A 1 93 ? -11.156 7.371 11.411 1.00 86.00 93 GLY A CA 1
ATOM 730 C C . GLY A 1 93 ? -10.347 7.749 10.179 1.00 86.00 93 GLY A C 1
ATOM 731 O O . GLY A 1 93 ? -10.236 6.980 9.221 1.00 86.00 93 GLY A O 1
ATOM 732 N N . THR A 1 94 ? -9.757 8.935 10.224 1.00 91.12 94 THR A N 1
ATOM 733 C CA . THR A 1 94 ? -8.809 9.422 9.220 1.00 91.12 94 THR A CA 1
ATOM 734 C C . THR A 1 94 ? -7.381 9.101 9.646 1.00 91.12 94 THR A C 1
ATOM 736 O O . THR A 1 94 ? -7.112 8.896 10.832 1.00 91.12 94 THR A O 1
ATOM 739 N N . SER A 1 95 ? -6.441 9.090 8.705 1.00 91.06 95 SER A N 1
ATOM 740 C CA . SER A 1 95 ? -5.019 9.117 9.055 1.00 91.06 95 SER A CA 1
ATOM 741 C C . SER A 1 95 ? -4.602 10.433 9.723 1.00 91.06 95 SER A C 1
ATOM 743 O O . SER A 1 95 ? -5.378 11.390 9.830 1.00 91.06 95 SER A O 1
ATOM 745 N N . THR A 1 96 ? -3.334 10.492 10.131 1.00 88.00 96 THR A N 1
ATOM 746 C CA . THR A 1 96 ? -2.683 11.683 10.697 1.00 88.00 96 THR A CA 1
ATOM 747 C C . THR A 1 96 ? -2.733 12.911 9.786 1.00 88.00 96 THR A C 1
ATOM 749 O O . THR A 1 96 ? -2.710 14.031 10.288 1.00 88.00 96 THR A O 1
ATOM 752 N N . LEU A 1 97 ? -2.821 12.719 8.465 1.00 89.44 97 LEU A N 1
ATOM 753 C CA . LEU A 1 97 ? -2.880 13.801 7.474 1.00 89.44 97 LEU A CA 1
ATOM 754 C C . LEU A 1 97 ? -4.319 14.175 7.070 1.00 89.44 97 LEU A C 1
ATOM 756 O O . LEU A 1 97 ? -4.519 15.074 6.253 1.00 89.44 97 LEU A O 1
ATOM 760 N N . GLY A 1 98 ? -5.322 13.516 7.659 1.00 90.44 98 GLY A N 1
ATOM 761 C CA . GLY A 1 98 ? -6.741 13.801 7.451 1.00 90.44 98 GLY A CA 1
ATOM 762 C C . GLY A 1 98 ? -7.384 13.062 6.271 1.00 90.44 98 GLY A C 1
ATOM 763 O O . GLY A 1 98 ? -6.739 12.336 5.515 1.00 90.44 98 GLY A O 1
ATOM 764 N N . ASP A 1 99 ? -8.698 13.255 6.112 1.00 90.25 99 ASP A N 1
ATOM 765 C CA . ASP A 1 99 ? -9.524 12.536 5.123 1.00 90.25 99 ASP A CA 1
ATOM 766 C C . ASP A 1 99 ? -9.098 12.809 3.671 1.00 90.25 99 ASP A C 1
ATOM 768 O O . ASP A 1 99 ? -9.121 11.917 2.825 1.00 90.25 99 ASP A O 1
ATOM 772 N N . LEU A 1 100 ? -8.657 14.035 3.367 1.00 91.44 100 LEU A N 1
ATOM 773 C CA . LEU A 1 100 ? -8.214 14.391 2.017 1.00 91.44 100 LEU A CA 1
ATOM 774 C C . LEU A 1 100 ? -6.997 13.563 1.584 1.00 91.44 100 LEU A C 1
ATOM 776 O O . LEU A 1 100 ? -6.973 13.066 0.459 1.00 91.44 100 LEU A O 1
ATOM 780 N N . ALA A 1 101 ? -6.023 13.382 2.479 1.00 91.56 101 ALA A N 1
ATOM 781 C CA . ALA A 1 101 ? -4.842 12.566 2.220 1.00 91.56 101 ALA A CA 1
ATOM 782 C C . ALA A 1 101 ? -5.213 11.087 2.049 1.00 91.56 101 ALA A C 1
ATOM 784 O O . ALA A 1 101 ? -4.772 10.448 1.095 1.00 91.56 101 ALA A O 1
ATOM 785 N N . ASP A 1 102 ? -6.108 10.569 2.896 1.00 91.50 102 ASP A N 1
ATOM 786 C CA . ASP A 1 102 ? -6.614 9.196 2.779 1.00 91.50 102 ASP A CA 1
ATOM 787 C C . ASP A 1 102 ? -7.293 8.951 1.429 1.00 91.50 102 ASP A C 1
ATOM 789 O O . ASP A 1 102 ? -7.059 7.923 0.786 1.00 91.50 102 ASP A O 1
ATOM 793 N N . ARG A 1 103 ? -8.117 9.902 0.974 1.00 91.75 103 ARG A N 1
ATOM 794 C CA . ARG A 1 103 ? -8.775 9.838 -0.335 1.00 91.75 103 ARG A CA 1
ATOM 795 C C . ARG A 1 103 ? -7.773 9.929 -1.473 1.00 91.75 103 ARG A C 1
ATOM 797 O O . ARG A 1 103 ? -7.874 9.133 -2.402 1.00 91.75 103 ARG A O 1
ATOM 804 N N . PHE A 1 104 ? -6.820 10.858 -1.408 1.00 92.94 104 PHE A N 1
ATOM 805 C CA . PHE A 1 104 ? -5.794 11.030 -2.437 1.00 92.94 104 PHE A CA 1
ATOM 806 C C . PHE A 1 104 ? -4.978 9.749 -2.631 1.00 92.94 104 PHE A C 1
ATOM 808 O O . PHE A 1 104 ? -4.730 9.322 -3.754 1.00 92.94 104 PHE A O 1
ATOM 815 N N . GLN A 1 105 ? -4.675 9.061 -1.537 1.00 91.06 105 GLN A N 1
ATOM 816 C CA . GLN A 1 105 ? -3.885 7.841 -1.561 1.00 91.06 105 GLN A CA 1
ATOM 817 C C . GLN A 1 105 ? -4.620 6.603 -2.095 1.00 91.06 105 GLN A C 1
ATOM 819 O O . GLN A 1 105 ? -3.980 5.616 -2.442 1.00 91.06 105 GLN A O 1
ATOM 824 N N . HIS A 1 106 ? -5.954 6.628 -2.168 1.00 89.62 106 HIS A N 1
ATOM 825 C CA . HIS A 1 106 ? -6.750 5.521 -2.721 1.00 89.62 106 HIS A CA 1
ATOM 826 C C . HIS A 1 106 ? -7.357 5.849 -4.089 1.00 89.62 106 HIS A C 1
ATOM 828 O O . HIS A 1 106 ? -7.549 4.958 -4.910 1.00 89.62 106 HIS A O 1
ATOM 834 N N . LYS A 1 107 ? -7.704 7.118 -4.319 1.00 92.56 107 LYS A N 1
ATOM 835 C CA . LYS A 1 107 ? -8.444 7.593 -5.497 1.00 92.56 107 LYS A CA 1
ATOM 836 C C . LYS A 1 107 ? -7.650 8.578 -6.358 1.00 92.56 107 LYS A C 1
ATOM 838 O O . LYS A 1 107 ? -8.152 9.003 -7.392 1.00 92.56 107 LYS A O 1
ATOM 843 N N . GLY A 1 108 ? -6.455 8.981 -5.935 1.00 92.25 108 GLY A N 1
ATOM 844 C CA . GLY A 1 108 ? -5.584 9.863 -6.707 1.00 92.25 108 GLY A CA 1
ATOM 845 C C . GLY A 1 108 ? -5.002 9.166 -7.934 1.00 92.25 108 GLY A C 1
ATOM 846 O O . GLY A 1 108 ? -4.935 7.939 -7.998 1.00 92.25 108 GLY A O 1
ATOM 847 N N . ALA A 1 109 ? -4.549 9.959 -8.905 1.00 91.38 109 ALA A N 1
ATOM 848 C CA . ALA A 1 109 ? -4.019 9.449 -10.170 1.00 91.38 109 ALA A CA 1
ATOM 849 C C . ALA A 1 109 ? -2.844 8.476 -9.966 1.00 91.38 109 ALA A C 1
ATOM 851 O O . ALA A 1 109 ? -2.850 7.389 -10.536 1.00 91.38 109 ALA A O 1
ATOM 852 N N . ALA A 1 110 ? -1.893 8.817 -9.087 1.00 90.69 110 ALA A N 1
ATOM 853 C CA . ALA A 1 110 ? -0.792 7.930 -8.704 1.00 90.69 110 ALA A CA 1
ATOM 854 C C . ALA A 1 110 ? -1.259 6.596 -8.122 1.00 90.69 110 ALA A C 1
ATOM 856 O O . ALA A 1 110 ? -0.771 5.538 -8.511 1.00 90.69 110 ALA A O 1
ATOM 857 N N . ALA A 1 111 ? -2.215 6.645 -7.194 1.00 90.38 111 ALA A N 1
ATOM 858 C CA . ALA A 1 111 ? -2.745 5.456 -6.546 1.00 90.38 111 ALA A CA 1
ATOM 859 C C . ALA A 1 111 ? -3.444 4.540 -7.553 1.00 90.38 111 ALA A C 1
ATOM 861 O O . ALA A 1 111 ? -3.189 3.339 -7.579 1.00 90.38 111 ALA A O 1
ATOM 862 N N . LEU A 1 112 ? -4.282 5.110 -8.423 1.00 91.81 112 LEU A N 1
ATOM 863 C CA . LEU A 1 112 ? -4.968 4.363 -9.476 1.00 91.81 112 LEU A CA 1
ATOM 864 C C . LEU A 1 112 ? -3.986 3.778 -10.493 1.00 91.81 112 LEU A C 1
ATOM 866 O O . LEU A 1 112 ? -4.151 2.630 -10.908 1.00 91.81 112 LEU A O 1
ATOM 870 N N . TYR A 1 113 ? -2.944 4.528 -10.854 1.00 90.19 113 TYR A N 1
ATOM 871 C CA . TYR A 1 113 ? -1.875 4.039 -11.719 1.00 90.19 113 TYR A CA 1
ATOM 872 C C . TYR A 1 113 ? -1.172 2.824 -11.102 1.00 90.19 113 TYR A C 1
ATOM 874 O O . TYR A 1 113 ? -1.099 1.769 -11.729 1.00 90.19 113 TYR A O 1
ATOM 882 N N . LEU A 1 114 ? -0.726 2.928 -9.846 1.00 86.88 114 LEU A N 1
ATOM 883 C CA . LEU A 1 114 ? -0.079 1.817 -9.146 1.00 86.88 114 LEU A CA 1
ATOM 884 C C . LEU A 1 114 ? -1.025 0.615 -8.990 1.00 86.88 114 LEU A C 1
ATOM 886 O O . LEU A 1 114 ? -0.619 -0.515 -9.237 1.00 86.88 114 LEU A O 1
ATOM 890 N N . LEU A 1 115 ? -2.299 0.825 -8.643 1.00 86.56 115 LEU A N 1
ATOM 891 C CA . LEU A 1 115 ? -3.288 -0.254 -8.504 1.00 86.56 115 LEU A CA 1
ATOM 892 C C . LEU A 1 115 ? -3.534 -1.008 -9.818 1.00 86.56 115 LEU A C 1
ATOM 894 O O . LEU A 1 115 ? -3.536 -2.238 -9.828 1.00 86.56 115 LEU A O 1
ATOM 898 N N . THR A 1 116 ? -3.722 -0.291 -10.927 1.00 85.94 116 THR A N 1
ATOM 899 C CA . THR A 1 116 ? -3.967 -0.892 -12.252 1.00 85.94 116 THR A CA 1
ATOM 900 C C . THR A 1 116 ? -2.737 -1.632 -12.780 1.00 85.94 116 THR A C 1
ATOM 902 O O . THR A 1 116 ? -2.838 -2.778 -13.230 1.00 85.94 116 THR A O 1
ATOM 905 N N . ARG A 1 117 ? -1.555 -1.025 -12.644 1.00 81.31 117 ARG A N 1
ATOM 906 C CA . ARG A 1 117 ? -0.261 -1.630 -12.989 1.00 81.31 117 ARG A CA 1
ATOM 907 C C . ARG A 1 117 ? 0.038 -2.884 -12.163 1.00 81.31 117 ARG A C 1
ATOM 909 O O . ARG A 1 117 ? 0.464 -3.900 -12.717 1.00 81.31 117 ARG A O 1
ATOM 916 N N . ASN A 1 118 ? -0.216 -2.843 -10.856 1.00 78.94 118 ASN A N 1
ATOM 917 C CA . ASN A 1 118 ? 0.063 -3.960 -9.949 1.00 78.94 118 ASN A CA 1
ATOM 918 C C . ASN A 1 118 ? -0.966 -5.085 -10.093 1.00 78.94 118 ASN A C 1
ATOM 920 O O . ASN A 1 118 ? -0.597 -6.259 -10.055 1.00 78.94 118 ASN A O 1
ATOM 924 N N . GLY A 1 119 ? -2.236 -4.746 -10.337 1.00 77.44 119 GLY A N 1
ATOM 925 C CA . GLY A 1 119 ? -3.299 -5.715 -10.617 1.00 77.44 119 GLY A CA 1
ATOM 926 C C . GLY A 1 119 ? -3.055 -6.541 -11.885 1.00 77.44 119 GLY A C 1
ATOM 927 O O . GLY A 1 119 ? -3.534 -7.667 -11.981 1.00 77.44 119 GLY A O 1
ATOM 928 N N . SER A 1 120 ? -2.251 -6.021 -12.816 1.00 70.62 120 SER A N 1
ATOM 929 C CA . SER A 1 120 ? -1.904 -6.684 -14.079 1.00 70.62 120 SER A CA 1
ATOM 930 C C . SER A 1 120 ? -0.753 -7.704 -13.964 1.00 70.62 120 SER A C 1
ATOM 932 O O . SER A 1 120 ? -0.379 -8.307 -14.965 1.00 70.62 120 SER A O 1
ATOM 934 N N . GLY A 1 121 ? -0.207 -7.948 -12.761 1.00 63.25 121 GLY A N 1
ATOM 935 C CA . GLY A 1 121 ? 0.724 -9.063 -12.510 1.00 63.25 121 GLY A CA 1
ATOM 936 C C . GLY A 1 121 ? 2.218 -8.718 -12.466 1.00 63.25 121 GLY A C 1
ATOM 937 O O . GLY A 1 121 ? 3.050 -9.616 -12.568 1.00 63.25 121 GLY A O 1
ATOM 938 N N . SER A 1 122 ? 2.584 -7.456 -12.245 1.00 60.94 122 SER A N 1
ATOM 939 C CA . SER A 1 122 ? 3.977 -6.961 -12.281 1.00 60.94 122 SER A CA 1
ATOM 940 C C . SER A 1 122 ? 4.888 -7.414 -11.114 1.00 60.94 122 SER A C 1
ATOM 942 O O . SER A 1 122 ? 5.955 -6.842 -10.912 1.00 60.94 122 SER A O 1
ATOM 944 N N . GLY A 1 123 ? 4.481 -8.394 -10.296 1.00 57.41 123 GLY A N 1
ATOM 945 C CA . GLY A 1 123 ? 5.039 -8.588 -8.950 1.00 57.41 123 GLY A CA 1
ATOM 946 C C . GLY A 1 123 ? 6.183 -9.584 -8.788 1.00 57.41 123 GLY A C 1
ATOM 947 O O . GLY A 1 123 ? 7.122 -9.319 -8.046 1.00 57.41 123 GLY A O 1
ATOM 948 N N . HIS A 1 124 ? 6.143 -10.728 -9.468 1.00 60.66 124 HIS A N 1
ATOM 949 C CA . HIS A 1 124 ? 6.986 -11.857 -9.070 1.00 60.66 124 HIS A CA 1
ATOM 950 C C . HIS A 1 124 ? 7.924 -12.310 -10.189 1.00 60.66 124 HIS A C 1
ATOM 952 O O . HIS A 1 124 ? 7.646 -13.272 -10.904 1.00 60.66 124 HIS A O 1
ATOM 958 N N . SER A 1 125 ? 9.061 -11.620 -10.332 1.00 60.94 125 SER A N 1
ATOM 959 C CA . SER A 1 125 ? 10.185 -12.149 -11.107 1.00 60.94 125 SER A CA 1
ATOM 960 C C . SER A 1 125 ? 10.976 -13.119 -10.235 1.00 60.94 125 SER A C 1
ATOM 962 O O . SER A 1 125 ? 11.705 -12.712 -9.328 1.00 60.94 125 SER A O 1
ATOM 964 N N . THR A 1 126 ? 10.861 -14.415 -10.529 1.00 61.34 126 THR A N 1
ATOM 965 C CA . THR A 1 126 ? 11.612 -15.462 -9.823 1.00 61.34 126 THR A CA 1
ATOM 966 C C . THR A 1 126 ? 13.120 -15.246 -9.896 1.00 61.34 126 THR A C 1
ATOM 968 O O . THR A 1 126 ? 13.827 -15.662 -8.985 1.00 61.34 126 THR A O 1
ATOM 971 N N . GLU A 1 127 ? 13.616 -14.600 -10.954 1.00 62.00 127 GLU A N 1
ATOM 972 C CA . GLU A 1 127 ? 15.037 -14.277 -11.125 1.00 62.00 127 GLU A CA 1
ATOM 973 C C . GLU A 1 127 ? 15.502 -13.212 -10.127 1.00 62.00 127 GLU A C 1
ATOM 975 O O . GLU A 1 127 ? 16.545 -13.381 -9.501 1.00 62.00 127 GLU A O 1
ATOM 980 N N . HIS A 1 128 ? 14.700 -12.165 -9.904 1.00 61.94 128 HIS A N 1
ATOM 981 C CA . HIS A 1 128 ? 15.002 -11.148 -8.893 1.00 61.94 128 HIS A CA 1
ATOM 982 C C . HIS A 1 128 ? 14.816 -11.678 -7.465 1.00 61.94 128 HIS A C 1
ATOM 984 O O . HIS A 1 128 ? 15.641 -11.401 -6.598 1.00 61.94 128 HIS A O 1
ATOM 990 N N . THR A 1 129 ? 13.763 -12.462 -7.202 1.00 60.59 129 THR A N 1
ATOM 991 C CA . THR A 1 129 ? 13.469 -12.966 -5.848 1.00 60.59 129 THR A CA 1
ATOM 992 C C . THR A 1 129 ? 14.431 -14.067 -5.403 1.00 60.59 129 THR A C 1
ATOM 994 O O . THR A 1 129 ? 14.808 -14.114 -4.235 1.00 60.59 129 THR A O 1
ATOM 997 N N . ARG A 1 130 ? 14.858 -14.960 -6.307 1.00 61.44 130 ARG A N 1
ATOM 998 C CA . ARG A 1 130 ? 15.762 -16.068 -5.948 1.00 61.44 130 ARG A CA 1
ATOM 999 C C . ARG A 1 130 ? 17.232 -15.654 -5.814 1.00 61.44 130 ARG A C 1
ATOM 1001 O O . ARG A 1 130 ? 18.005 -16.431 -5.252 1.00 61.44 130 ARG A O 1
ATOM 1008 N N . GLY A 1 131 ? 17.613 -14.459 -6.277 1.00 66.12 131 GLY A N 1
ATOM 1009 C CA . GLY A 1 131 ? 18.923 -13.837 -6.045 1.00 66.12 131 GLY A CA 1
ATOM 1010 C C . GLY A 1 131 ? 20.125 -14.784 -6.198 1.00 66.12 131 GLY A C 1
ATOM 1011 O O . GLY A 1 131 ? 20.183 -15.611 -7.110 1.00 66.12 131 GLY A O 1
ATOM 1012 N N . HIS A 1 132 ? 21.073 -14.701 -5.254 1.00 57.34 132 HIS A N 1
ATOM 1013 C CA . HIS A 1 132 ? 22.260 -15.570 -5.177 1.00 57.34 132 HIS A CA 1
ATOM 1014 C C . HIS A 1 132 ? 21.943 -17.068 -5.059 1.00 57.34 132 HIS A C 1
ATOM 1016 O O . HIS A 1 132 ? 22.800 -17.883 -5.383 1.00 57.34 132 HIS A O 1
ATOM 1022 N N . GLY A 1 133 ? 20.734 -17.450 -4.637 1.00 61.38 133 GLY A N 1
ATOM 1023 C CA . GLY A 1 133 ? 20.327 -18.853 -4.547 1.00 61.38 133 GLY A CA 1
ATOM 1024 C C . GLY A 1 133 ? 20.236 -19.544 -5.909 1.00 61.38 133 GLY A C 1
ATOM 1025 O O . GLY A 1 133 ? 20.331 -20.765 -5.969 1.00 61.38 133 GLY A O 1
ATOM 1026 N N . LEU A 1 134 ? 20.093 -18.779 -7.001 1.00 63.22 134 LEU A N 1
ATOM 1027 C CA . LEU A 1 134 ? 20.198 -19.295 -8.368 1.00 63.22 134 LEU A CA 1
ATOM 1028 C C . LEU A 1 134 ? 21.638 -19.323 -8.894 1.00 63.22 134 LEU A C 1
ATOM 1030 O O . LEU A 1 134 ? 21.930 -20.105 -9.804 1.00 63.22 134 LEU A O 1
ATOM 1034 N N . PHE A 1 135 ? 22.539 -18.510 -8.338 1.00 61.50 135 PHE A N 1
ATOM 1035 C CA . PHE A 1 135 ? 23.922 -18.416 -8.797 1.00 61.50 135 PHE A CA 1
ATOM 1036 C C . PHE A 1 135 ? 24.645 -19.747 -8.550 1.00 61.50 135 PHE A C 1
ATOM 1038 O O . PHE A 1 135 ? 24.793 -20.187 -7.415 1.00 61.50 135 PHE A O 1
ATOM 1045 N N . LEU A 1 136 ? 25.054 -20.408 -9.639 1.00 64.06 136 LEU A N 1
ATOM 1046 C CA . LEU A 1 136 ? 25.630 -21.762 -9.666 1.00 64.06 136 LEU A CA 1
ATOM 1047 C C . LEU A 1 136 ? 24.692 -22.901 -9.217 1.00 64.06 136 LEU A C 1
ATOM 1049 O O . LEU A 1 136 ? 25.125 -24.048 -9.164 1.00 64.06 136 LEU A O 1
ATOM 1053 N N . SER A 1 137 ? 23.402 -22.638 -8.981 1.00 68.88 137 SER A N 1
ATOM 1054 C CA . SER A 1 137 ? 22.422 -23.677 -8.603 1.00 68.88 137 SER A CA 1
ATOM 1055 C C . SER A 1 137 ? 22.193 -24.736 -9.688 1.00 68.88 137 SER A C 1
ATOM 1057 O O . SER A 1 137 ? 21.894 -25.889 -9.388 1.00 68.88 137 SER A O 1
ATOM 1059 N N . SER A 1 138 ? 22.346 -24.348 -10.955 1.00 67.00 138 SER A N 1
ATOM 1060 C CA . SER A 1 138 ? 22.209 -25.217 -12.127 1.00 67.00 138 SER A CA 1
ATOM 1061 C C . SER A 1 138 ? 23.531 -25.847 -12.568 1.00 67.00 138 SER A C 1
ATOM 1063 O O . SER A 1 138 ? 23.536 -26.725 -13.436 1.00 67.00 138 SER A O 1
ATOM 1065 N N . VAL A 1 139 ? 24.659 -25.417 -11.992 1.00 68.38 139 VAL A N 1
ATOM 1066 C CA . VAL A 1 139 ? 25.971 -25.952 -12.346 1.00 68.38 139 VAL A CA 1
ATOM 1067 C C . VAL A 1 139 ? 26.106 -27.313 -11.686 1.00 68.38 139 VAL A C 1
ATOM 1069 O O . VAL A 1 139 ? 26.282 -27.433 -10.475 1.00 68.38 139 VAL A O 1
ATOM 1072 N N . LYS A 1 140 ? 26.015 -28.365 -12.506 1.00 61.06 140 LYS A N 1
ATOM 1073 C CA . LYS A 1 140 ? 26.375 -29.719 -12.080 1.00 61.06 140 LYS A CA 1
ATOM 1074 C C . LYS A 1 140 ? 27.786 -29.653 -11.487 1.00 61.06 140 LYS A C 1
ATOM 1076 O O . LYS A 1 140 ? 28.656 -29.056 -12.129 1.00 61.06 140 LYS A O 1
ATOM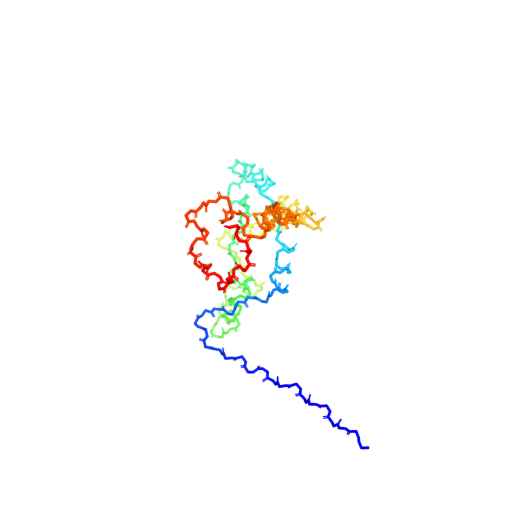 1081 N N . PRO A 1 141 ? 28.038 -30.235 -10.300 1.00 63.78 141 PRO A N 1
ATOM 1082 C CA . PRO A 1 141 ? 29.376 -30.232 -9.733 1.00 63.78 141 PRO A CA 1
ATOM 1083 C C . PRO A 1 141 ? 30.331 -30.812 -10.775 1.00 63.78 141 PRO A C 1
ATOM 1085 O O . PRO A 1 141 ? 30.098 -31.908 -11.291 1.00 63.78 141 PRO A O 1
ATOM 1088 N N . VAL A 1 142 ? 31.378 -30.062 -11.123 1.00 61.41 142 VAL A N 1
ATOM 1089 C CA . VAL A 1 142 ? 32.412 -30.554 -12.032 1.00 61.41 142 VAL A CA 1
ATOM 1090 C C . VAL A 1 142 ? 33.200 -31.605 -11.261 1.00 61.41 142 VAL A C 1
ATOM 1092 O O . VAL A 1 142 ? 34.139 -31.302 -10.526 1.00 61.41 142 VAL A O 1
ATOM 1095 N N . ILE A 1 143 ? 32.770 -32.859 -11.382 1.00 59.03 143 ILE A N 1
ATOM 1096 C CA . ILE A 1 143 ? 33.522 -34.009 -10.900 1.00 59.03 143 ILE A CA 1
ATOM 1097 C C . ILE A 1 143 ? 34.731 -34.115 -11.828 1.00 59.03 143 ILE A C 1
ATOM 1099 O O . ILE A 1 143 ? 34.639 -34.654 -12.927 1.00 59.03 143 ILE A O 1
ATOM 1103 N N . GLY A 1 144 ? 35.855 -33.520 -11.421 1.00 60.19 144 GLY A N 1
ATOM 1104 C CA . GLY A 1 144 ? 37.106 -33.635 -12.165 1.00 60.19 144 GLY A CA 1
ATOM 1105 C C . GLY A 1 144 ? 37.541 -35.099 -12.293 1.00 60.19 144 GLY A C 1
ATOM 1106 O O . GLY A 1 144 ? 37.014 -35.978 -11.612 1.00 60.19 144 GLY A O 1
ATOM 1107 N N . TYR A 1 145 ? 38.569 -35.359 -13.104 1.00 58.22 145 TYR A N 1
ATOM 1108 C CA . TYR A 1 145 ? 39.128 -36.705 -13.340 1.00 58.22 145 TYR A CA 1
ATOM 1109 C C . TYR A 1 145 ? 39.419 -37.495 -12.042 1.00 58.22 145 TYR A C 1
ATOM 1111 O O . TYR A 1 145 ? 39.390 -38.720 -11.996 1.00 58.22 145 TYR A O 1
ATOM 1119 N N . ASN A 1 146 ? 39.641 -36.766 -10.947 1.00 59.44 146 ASN A N 1
ATOM 1120 C CA . ASN A 1 146 ? 39.957 -37.277 -9.623 1.00 59.44 146 ASN A CA 1
ATOM 1121 C C . ASN A 1 146 ? 38.744 -37.435 -8.672 1.00 59.44 146 ASN A C 1
ATOM 1123 O O . ASN A 1 146 ? 38.938 -37.665 -7.475 1.00 59.44 146 ASN A O 1
ATOM 1127 N N . GLY A 1 147 ? 37.508 -37.352 -9.176 1.00 65.06 147 GLY A N 1
ATOM 1128 C CA . GLY A 1 147 ? 36.279 -37.556 -8.403 1.00 65.06 147 GLY A CA 1
ATOM 1129 C C . GLY A 1 147 ? 35.901 -36.379 -7.490 1.00 65.06 147 GLY A C 1
ATOM 1130 O O . GLY A 1 147 ? 36.491 -35.301 -7.554 1.00 65.06 147 GLY A O 1
ATOM 1131 N N . LEU A 1 148 ? 34.931 -36.603 -6.592 1.00 60.84 148 LEU A N 1
ATOM 1132 C CA . LEU A 1 148 ? 34.389 -35.605 -5.647 1.00 60.84 148 LEU A CA 1
ATOM 1133 C C . LEU A 1 148 ? 35.461 -34.952 -4.744 1.00 60.84 148 LEU A C 1
ATOM 1135 O O . LEU A 1 148 ? 35.302 -33.816 -4.311 1.00 60.84 148 LEU A O 1
ATOM 1139 N N . TYR A 1 149 ? 36.581 -35.643 -4.498 1.00 61.47 149 TYR A N 1
ATOM 1140 C CA . TYR A 1 149 ? 37.714 -35.157 -3.696 1.00 61.47 149 TYR A CA 1
ATOM 1141 C C . TYR A 1 149 ? 38.946 -34.817 -4.543 1.00 61.47 149 TYR A C 1
ATOM 1143 O O . TYR A 1 149 ? 40.078 -34.912 -4.060 1.00 61.47 149 TYR A O 1
ATOM 1151 N N . GLY A 1 150 ? 38.751 -34.432 -5.807 1.00 61.53 150 GLY A N 1
ATOM 1152 C CA . GLY A 1 150 ? 39.843 -34.274 -6.764 1.00 61.53 150 GLY A CA 1
ATOM 1153 C C . GLY A 1 150 ? 40.966 -33.330 -6.322 1.00 61.53 150 GLY A C 1
ATOM 1154 O O . GLY A 1 150 ? 42.138 -33.629 -6.553 1.00 61.53 150 GLY A O 1
ATOM 1155 N N . TYR A 1 151 ? 40.628 -32.273 -5.576 1.00 63.31 151 TYR A N 1
ATOM 1156 C CA . TYR A 1 151 ? 41.591 -31.360 -4.950 1.00 63.31 151 TYR A CA 1
ATOM 1157 C C . TYR A 1 151 ? 42.621 -32.093 -4.066 1.00 63.31 151 TYR A C 1
ATOM 1159 O O . TYR A 1 151 ? 43.821 -31.850 -4.171 1.00 63.31 151 TYR A O 1
ATOM 1167 N N . ARG A 1 152 ? 42.191 -33.079 -3.266 1.00 64.12 152 ARG A N 1
ATOM 1168 C CA . ARG A 1 152 ? 43.080 -33.854 -2.378 1.00 64.12 152 ARG A CA 1
ATOM 1169 C C . ARG A 1 152 ? 44.009 -34.805 -3.133 1.00 64.12 152 ARG A C 1
ATOM 1171 O O . ARG A 1 152 ? 45.074 -35.138 -2.624 1.00 64.12 152 ARG A O 1
ATOM 1178 N N . ARG A 1 153 ? 43.634 -35.239 -4.342 1.00 62.12 153 ARG A N 1
ATOM 1179 C CA . ARG A 1 153 ? 44.486 -36.099 -5.180 1.00 62.12 153 ARG A CA 1
ATOM 1180 C C . ARG A 1 153 ? 45.578 -35.302 -5.896 1.00 62.12 153 ARG A C 1
ATOM 1182 O O . ARG A 1 153 ? 46.644 -35.858 -6.149 1.00 62.12 153 ARG A O 1
ATOM 1189 N N . ASN A 1 154 ? 45.368 -34.008 -6.136 1.00 62.66 154 ASN A N 1
ATOM 1190 C CA . ASN A 1 154 ? 46.353 -33.137 -6.783 1.00 62.66 154 ASN A CA 1
ATOM 1191 C C . ASN A 1 154 ? 47.446 -32.648 -5.823 1.00 62.66 154 ASN A C 1
ATOM 1193 O O . ASN A 1 154 ? 48.579 -32.458 -6.251 1.00 62.66 154 ASN A O 1
ATOM 1197 N N . THR A 1 155 ? 47.144 -32.496 -4.531 1.00 66.12 155 THR A N 1
ATOM 1198 C CA . THR A 1 155 ? 48.102 -31.989 -3.535 1.00 66.12 155 THR A CA 1
ATOM 1199 C C . THR A 1 155 ? 48.718 -33.132 -2.709 1.00 66.12 155 THR A C 1
ATOM 1201 O O . THR A 1 155 ? 48.018 -33.728 -1.887 1.00 66.12 155 THR A O 1
ATOM 1204 N N . PRO A 1 156 ? 50.025 -33.445 -2.848 1.00 71.44 156 PRO A N 1
ATOM 1205 C CA . PRO A 1 156 ? 50.650 -34.601 -2.189 1.00 71.44 156 PRO A CA 1
ATOM 1206 C C . PRO A 1 156 ? 50.566 -34.606 -0.655 1.00 71.44 156 PRO A C 1
ATOM 1208 O O . PRO A 1 156 ? 50.423 -35.670 -0.054 1.00 71.44 156 PRO A O 1
ATOM 1211 N N . SER A 1 157 ? 50.618 -33.435 -0.012 1.00 74.12 157 SER A N 1
ATOM 1212 C CA . SER A 1 157 ? 50.509 -33.302 1.449 1.00 74.12 157 SER A CA 1
ATOM 1213 C C . SER A 1 157 ? 49.122 -33.685 1.973 1.00 74.12 157 SER A C 1
ATOM 1215 O O . SER A 1 157 ? 49.003 -34.280 3.043 1.00 74.12 157 SER A O 1
ATOM 1217 N N . LEU A 1 158 ? 48.070 -33.415 1.195 1.00 66.69 158 LEU A N 1
ATOM 1218 C CA . LEU A 1 158 ? 46.684 -33.679 1.584 1.00 66.69 158 LEU A CA 1
ATOM 1219 C C . LEU A 1 158 ? 46.279 -35.151 1.411 1.00 66.69 158 LEU A C 1
ATOM 1221 O O . LEU A 1 158 ? 45.297 -35.574 2.018 1.00 66.69 158 LEU A O 1
ATOM 1225 N N . ARG A 1 159 ? 47.036 -35.947 0.638 1.00 71.62 159 ARG A N 1
ATOM 1226 C CA . ARG A 1 159 ? 46.790 -37.393 0.454 1.00 71.62 159 ARG A CA 1
ATOM 1227 C C . ARG A 1 159 ? 46.963 -38.199 1.743 1.00 71.62 159 ARG A C 1
ATOM 1229 O O . ARG A 1 159 ? 46.337 -39.240 1.894 1.00 71.62 159 ARG A O 1
ATOM 1236 N N . ARG A 1 160 ? 47.809 -37.722 2.661 1.00 69.81 160 ARG A N 1
ATOM 1237 C CA . ARG A 1 160 ? 48.149 -38.415 3.917 1.00 69.81 160 ARG A CA 1
ATOM 1238 C C . ARG A 1 160 ? 47.193 -38.095 5.067 1.00 69.81 160 ARG A C 1
ATOM 1240 O O . ARG A 1 160 ? 47.288 -38.716 6.117 1.00 69.81 160 ARG A O 1
ATOM 1247 N N . MET A 1 161 ? 46.297 -37.123 4.890 1.00 67.94 161 MET A N 1
ATOM 1248 C CA . MET A 1 161 ? 45.394 -36.670 5.947 1.00 67.94 161 MET A CA 1
ATOM 1249 C C . MET A 1 161 ? 43.977 -37.218 5.742 1.00 67.94 161 MET A C 1
ATOM 1251 O O . MET A 1 161 ? 43.443 -37.121 4.630 1.00 67.94 161 MET A O 1
ATOM 1255 N N . PRO A 1 162 ? 43.313 -37.732 6.794 1.00 66.69 162 PRO A N 1
ATOM 1256 C CA . PRO A 1 162 ? 41.931 -38.185 6.690 1.00 66.69 162 PRO A CA 1
ATOM 1257 C C . PRO A 1 162 ? 40.998 -37.039 6.266 1.00 66.69 162 PRO A C 1
ATOM 1259 O O . PRO A 1 162 ? 41.292 -35.850 6.442 1.00 66.69 162 PRO A O 1
ATOM 1262 N N . SER A 1 163 ? 39.890 -37.381 5.607 1.00 64.62 163 SER A N 1
ATOM 1263 C CA . SER A 1 163 ? 38.873 -36.389 5.244 1.00 64.62 163 SER A CA 1
ATOM 1264 C C . SER A 1 163 ? 38.139 -35.922 6.504 1.00 64.62 163 SER A C 1
ATOM 1266 O O . SER A 1 163 ? 37.736 -36.784 7.284 1.00 64.62 163 SER A O 1
ATOM 1268 N N . PRO A 1 164 ? 37.881 -34.611 6.695 1.00 62.06 164 PRO A N 1
ATOM 1269 C CA . PRO A 1 164 ? 37.039 -34.131 7.792 1.00 62.06 164 PRO A CA 1
ATOM 1270 C C . PRO A 1 164 ? 35.606 -34.664 7.663 1.00 62.06 164 PRO A C 1
ATOM 1272 O O . PRO A 1 164 ? 34.872 -34.724 8.638 1.00 62.06 164 PRO A O 1
ATOM 1275 N N . PHE A 1 165 ? 35.223 -35.082 6.452 1.00 62.00 165 PHE A N 1
ATOM 1276 C CA . PHE A 1 165 ? 33.919 -35.652 6.120 1.00 62.00 165 PHE A CA 1
ATOM 1277 C C . PHE A 1 165 ? 33.883 -37.189 6.242 1.00 62.00 165 PHE A C 1
ATOM 1279 O O . PHE A 1 165 ? 33.015 -37.833 5.664 1.00 62.00 165 PHE A O 1
ATOM 1286 N N . GLY A 1 166 ? 34.849 -37.801 6.940 1.00 55.75 166 GLY A N 1
ATOM 1287 C CA . GLY A 1 166 ? 34.792 -39.201 7.386 1.00 55.75 166 GLY A CA 1
ATOM 1288 C C . GLY A 1 166 ? 35.081 -40.286 6.339 1.00 55.75 166 GLY A C 1
ATOM 1289 O O . GLY A 1 166 ? 35.300 -41.437 6.708 1.00 55.75 166 GLY A O 1
ATOM 1290 N N . LEU A 1 167 ? 35.144 -39.963 5.043 1.00 57.91 167 LEU A N 1
ATOM 1291 C CA . LEU A 1 167 ? 35.460 -40.952 4.006 1.00 57.91 167 LEU A CA 1
ATOM 1292 C C . LEU A 1 167 ? 36.980 -41.129 3.838 1.00 57.91 167 LEU A C 1
ATOM 1294 O O . LEU A 1 167 ? 37.664 -40.292 3.242 1.00 57.91 167 LEU A O 1
ATOM 1298 N N . VAL A 1 168 ? 37.511 -42.252 4.334 1.00 54.72 168 VAL A N 1
ATOM 1299 C CA . VAL A 1 168 ? 38.863 -42.731 4.004 1.00 54.72 168 VAL A CA 1
ATOM 1300 C C . VAL A 1 168 ? 38.826 -43.246 2.567 1.00 54.72 168 VAL A C 1
ATOM 1302 O O . VAL A 1 168 ? 38.293 -44.317 2.281 1.00 54.72 168 VAL A O 1
ATOM 1305 N N . THR A 1 169 ? 39.345 -42.457 1.628 1.00 52.00 169 THR A N 1
ATOM 1306 C CA . THR A 1 169 ? 39.405 -42.872 0.222 1.00 52.00 169 THR A CA 1
ATOM 1307 C C . THR A 1 169 ? 40.440 -43.991 0.087 1.00 52.00 169 THR A C 1
ATOM 1309 O O . THR A 1 169 ? 41.637 -43.724 0.136 1.00 52.00 169 THR A O 1
ATOM 1312 N N . LYS A 1 170 ? 39.992 -45.241 -0.095 1.00 53.72 170 LYS A N 1
ATOM 1313 C CA . LYS A 1 170 ? 40.843 -46.388 -0.464 1.00 53.72 170 LYS A CA 1
ATOM 1314 C C . LYS A 1 170 ? 41.254 -46.287 -1.938 1.00 53.72 170 LYS A C 1
ATOM 1316 O O . LYS A 1 170 ? 40.843 -47.098 -2.758 1.00 53.72 170 LYS A O 1
ATOM 1321 N N . SER A 1 171 ? 41.987 -45.249 -2.320 1.00 51.88 171 SER A N 1
ATOM 1322 C CA . SER A 1 171 ? 42.647 -45.249 -3.628 1.00 51.88 171 SER A CA 1
ATOM 1323 C C . SER A 1 171 ? 44.013 -45.894 -3.468 1.00 51.88 171 SER A C 1
ATOM 1325 O O . SER A 1 171 ? 44.793 -45.419 -2.644 1.00 51.8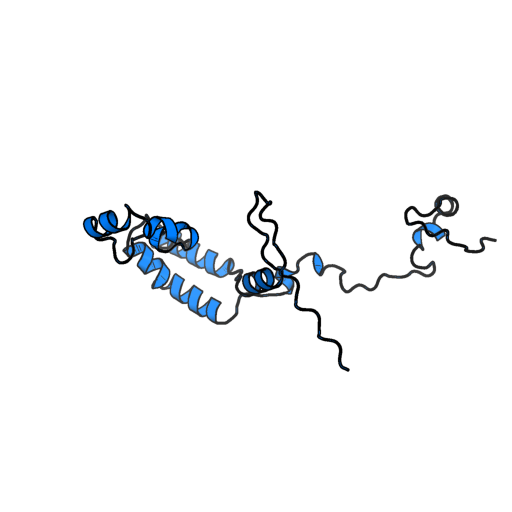8 171 SER A O 1
ATOM 1327 N N . ALA A 1 172 ? 44.292 -46.944 -4.243 1.00 46.22 172 ALA A N 1
ATOM 1328 C CA . ALA A 1 172 ? 45.639 -47.477 -4.383 1.00 46.22 172 ALA A CA 1
ATOM 1329 C C . ALA A 1 172 ? 46.524 -46.365 -4.957 1.00 46.22 172 ALA A C 1
ATOM 1331 O O . ALA A 1 172 ? 46.350 -45.923 -6.092 1.00 46.22 172 ALA A O 1
ATOM 1332 N N . ILE A 1 173 ? 47.394 -45.842 -4.105 1.00 47.81 173 ILE A N 1
ATOM 1333 C CA . ILE A 1 173 ? 48.532 -45.035 -4.511 1.00 47.81 173 ILE A CA 1
ATOM 1334 C C . ILE A 1 173 ? 49.606 -46.083 -4.800 1.00 47.81 173 ILE A C 1
ATOM 1336 O O . ILE A 1 173 ? 49.759 -46.990 -3.983 1.00 47.81 173 ILE A O 1
ATOM 1340 N N . TYR A 1 174 ? 50.258 -46.012 -5.961 1.00 43.09 174 TYR A N 1
ATOM 1341 C CA . TYR A 1 174 ? 51.530 -46.709 -6.167 1.00 43.09 174 TYR A CA 1
ATOM 1342 C C . TYR A 1 174 ? 52.422 -46.600 -4.924 1.00 43.09 174 TYR A C 1
ATOM 1344 O O . TYR A 1 174 ? 52.442 -45.492 -4.328 1.00 43.09 174 TYR A O 1
#

InterPro domains:
  IPR028027 Sperm microtubule associated protein 1 [PF15075] (32-165)
  IPR028027 Sperm microtubule associated protein 1 [PTHR34221] (17-172)

Foldseek 3Di:
DDDDDDDDDDPPPDPPDPDDDDDDPVVVVVVQQLAAPPVPLLVVQCVVCVPVPNLQSNLDQADFQCPDPVCVVVCPDPPNCVVCVVVVCNVGAAGPSGDVSVCCCCPNPSNVVCCVVSVVRNGHDVPVVC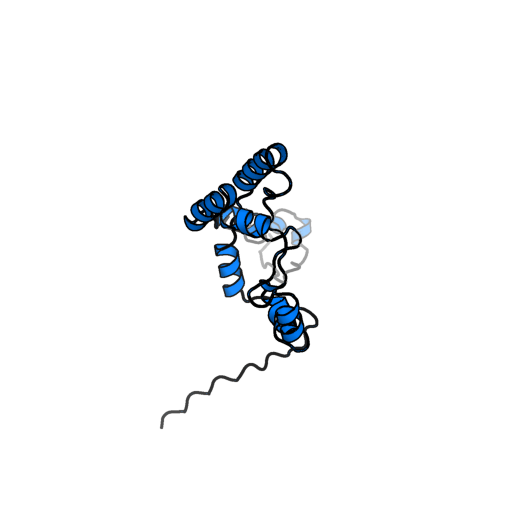PCVPVCVPPDPPQPPCGPPNVQVVDPVSLPDDDPVRDPPPDDDD

Secondary structure (DSSP, 8-state):
-PPPPPPPP--------SSPPPPPHHHHHHHHHT----HHHHHHHHHHHHHH-TTT--SSPPP-GGG-SSSHHHHHSTTHHHHHHHTT-TT----TT-HHHHHHHHHSHHHHHHHHHHHTTTT--HHHHHGGGTTTTT------TT-TTHHHHH-TTGGGSPPTTS--------

Sequence (174 aa):
MAEPAASPRKEKFCFLSRFAPSPTLADLHRREKMFVLDCVAVESISKDYSVSLPKLGSVIPPYNAQKDRHVHGYFISRPVPPLLRRTGQSHGGTSTLGDLADRFQHKGAAALYLLTRNGSGSGHSTEHTRGHGLFLSSVKPVIGYNGLYGYRRNTPSLRRMPSPFGLVTKSAIY

pLDDT: mean 75.39, std 15.74, range [41.44, 95.31]

Radius of gyration: 29.48 Å; chains: 1; bounding box: 71×78×40 Å

Organism: Eleutherodactylus coqui (NCBI:txid57060)